Protein AF-A0A336M230-F1 (afdb_monomer_lite)

Radius of gyration: 35.59 Å; chains: 1; bounding box: 107×60×57 Å

Secondary structure (DSSP, 8-state):
-------------------S---HHHHTTT---S-TTTTTT--SGGGTTGGG-PPPPP---S----S-------S-HHHHHHHHHHHHHHHHHHHHHHHHHHHHHHHHHHHTT------

InterPro domains:
  IPR018276 DET1- and DDB1-associated protein 1 domain [PF10172] (26-88)
  IPR033575 DET1- and DDB1-associated protein 1-like [PTHR31879] (25-99)

Foldseek 3Di:
DDDDDPPPPPPCVVPPPDDDPDDPCNVPVDDDDPDPVPCPPDDCVVPPPVPPDDDDDDDDPDDDDDPDDDDDDPDDPVVVVVVVVVCVVCVVVVVVVVVVVVVVVVVVVVVVPPDDPDD

Structure (mmCIF, N/CA/C/O backbone):
data_AF-A0A336M230-F1
#
_entry.id   AF-A0A336M230-F1
#
loop_
_atom_site.group_PDB
_atom_site.id
_atom_site.type_symbol
_atom_site.label_atom_id
_atom_site.label_alt_id
_atom_site.label_comp_id
_atom_site.label_asym_id
_atom_site.label_entity_id
_atom_site.label_seq_id
_atom_site.pdbx_PDB_ins_code
_atom_site.Cartn_x
_atom_site.Cartn_y
_atom_site.Cartn_z
_atom_site.occupancy
_atom_site.B_iso_or_equiv
_atom_site.auth_seq_id
_atom_site.auth_comp_id
_atom_site.auth_asym_id
_atom_site.auth_atom_id
_atom_site.pdbx_PDB_model_num
ATOM 1 N N . MET A 1 1 ? -26.209 -1.532 2.971 1.00 37.41 1 MET A N 1
ATOM 2 C CA . MET A 1 1 ? -25.606 -1.557 1.626 1.00 37.41 1 MET A CA 1
ATOM 3 C C . MET A 1 1 ? -24.115 -1.735 1.852 1.00 37.41 1 MET A C 1
ATOM 5 O O . MET A 1 1 ? -23.431 -0.767 2.141 1.00 37.41 1 MET A O 1
ATOM 9 N N . SER A 1 2 ? -23.738 -2.957 2.236 1.00 34.12 2 SER A N 1
ATOM 10 C CA . SER A 1 2 ? -23.082 -3.922 1.328 1.00 34.12 2 SER A CA 1
ATOM 11 C C . SER A 1 2 ? -21.739 -3.341 0.899 1.00 34.12 2 SER A C 1
ATOM 13 O O . SER A 1 2 ? -21.693 -2.493 0.024 1.00 34.12 2 SER A O 1
ATOM 15 N N . SER A 1 3 ? -20.703 -3.464 1.727 1.00 44.28 3 SER A N 1
ATOM 16 C CA . SER A 1 3 ? -19.813 -4.631 1.796 1.00 44.28 3 SER A CA 1
ATOM 17 C C . SER A 1 3 ? -19.370 -5.095 0.415 1.00 44.28 3 SER A C 1
ATOM 19 O O . SER A 1 3 ? -20.074 -5.872 -0.204 1.00 44.28 3 SER A O 1
ATOM 21 N N . GLU A 1 4 ? -18.167 -4.718 0.009 1.00 41.47 4 GLU A N 1
ATOM 22 C CA . GLU A 1 4 ? -17.300 -5.668 -0.673 1.00 41.47 4 GLU A CA 1
ATOM 23 C C . GLU A 1 4 ? -15.864 -5.280 -0.337 1.00 41.47 4 GLU A C 1
ATOM 25 O O . GLU A 1 4 ? -15.331 -4.256 -0.752 1.00 41.47 4 GLU A O 1
ATOM 30 N N . ARG A 1 5 ? -15.299 -6.041 0.601 1.00 45.44 5 ARG A N 1
ATOM 31 C CA . ARG A 1 5 ? -13.862 -6.091 0.810 1.00 45.44 5 ARG A CA 1
ATOM 32 C C . ARG A 1 5 ? -13.380 -6.983 -0.315 1.00 45.44 5 ARG A C 1
ATOM 34 O O . ARG A 1 5 ? -13.664 -8.178 -0.254 1.00 45.44 5 ARG A O 1
ATOM 41 N N . ASP A 1 6 ? -12.709 -6.410 -1.306 1.00 40.94 6 ASP A N 1
ATOM 42 C CA . ASP A 1 6 ? -11.998 -7.184 -2.314 1.00 40.94 6 ASP A CA 1
ATOM 43 C C . ASP A 1 6 ? -10.890 -7.959 -1.610 1.00 40.94 6 ASP A C 1
ATOM 45 O O . ASP A 1 6 ? -9.772 -7.502 -1.362 1.00 40.94 6 ASP A O 1
ATOM 49 N N . LEU A 1 7 ? -11.285 -9.156 -1.195 1.00 43.72 7 LEU A N 1
ATOM 50 C CA . LEU A 1 7 ? -10.425 -10.250 -0.842 1.00 43.72 7 LEU A CA 1
ATOM 51 C C . LEU A 1 7 ? -9.658 -10.535 -2.130 1.00 43.72 7 LEU A C 1
ATOM 53 O O . LEU A 1 7 ? -10.174 -11.196 -3.030 1.00 43.72 7 LEU A O 1
ATOM 57 N N . VAL A 1 8 ? -8.449 -9.980 -2.252 1.00 40.75 8 VAL A N 1
ATOM 58 C CA . VAL A 1 8 ? -7.485 -10.455 -3.241 1.00 40.75 8 VAL A CA 1
ATOM 59 C C . VAL A 1 8 ? -7.279 -11.917 -2.891 1.00 40.75 8 VAL A C 1
ATOM 61 O O . VAL A 1 8 ? -6.543 -12.266 -1.968 1.00 40.75 8 VAL A O 1
ATOM 64 N N . SER A 1 9 ? -8.045 -12.760 -3.576 1.00 39.03 9 SER A N 1
ATOM 65 C CA . SER A 1 9 ? -7.909 -14.196 -3.572 1.00 39.03 9 SER A CA 1
ATOM 66 C C . SER A 1 9 ? -6.538 -14.456 -4.167 1.00 39.03 9 SER A C 1
ATOM 68 O O . SER A 1 9 ? -6.359 -14.576 -5.378 1.00 39.03 9 SER A O 1
ATOM 70 N N . VAL A 1 10 ? -5.530 -14.463 -3.298 1.00 44.81 10 VAL A N 1
ATOM 71 C CA . VAL A 1 10 ? -4.347 -15.277 -3.501 1.00 44.81 10 VAL A CA 1
ATOM 72 C C . VAL A 1 10 ? -4.893 -16.683 -3.661 1.00 44.81 10 VAL A C 1
ATOM 74 O O . VAL A 1 10 ? -5.134 -17.394 -2.687 1.00 44.81 10 VAL A O 1
ATOM 77 N N . ASN A 1 11 ? -5.162 -17.041 -4.916 1.00 42.53 11 ASN A N 1
ATOM 78 C CA . ASN A 1 11 ? -5.305 -18.409 -5.356 1.00 42.53 11 ASN A CA 1
ATOM 79 C C . ASN A 1 11 ? -3.954 -19.061 -5.073 1.00 42.53 11 ASN A C 1
ATOM 81 O O . ASN A 1 11 ? -3.100 -19.219 -5.943 1.00 42.53 11 ASN A O 1
ATOM 85 N N . LEU A 1 12 ? -3.764 -19.429 -3.811 1.00 43.81 12 LEU A N 1
ATOM 86 C CA . LEU A 1 12 ? -2.888 -20.498 -3.413 1.00 43.81 12 LEU A CA 1
ATOM 87 C C . LEU A 1 12 ? -3.577 -21.766 -3.910 1.00 43.81 12 LEU A C 1
ATOM 89 O O . LEU A 1 12 ? -4.120 -22.553 -3.136 1.00 43.81 12 LEU A O 1
ATOM 93 N N . HIS A 1 13 ? -3.595 -21.935 -5.234 1.00 46.91 13 HIS A N 1
ATOM 94 C CA . HIS A 1 13 ? -3.765 -23.246 -5.814 1.00 46.91 13 HIS A CA 1
ATOM 95 C C . HIS A 1 13 ? -2.490 -23.975 -5.412 1.00 46.91 13 HIS A C 1
ATOM 97 O O . HIS A 1 13 ? -1.446 -23.876 -6.050 1.00 46.91 13 HIS A O 1
ATOM 103 N N . CYS A 1 14 ? -2.558 -24.575 -4.229 1.00 42.72 14 CYS A N 1
ATOM 104 C CA . CYS A 1 14 ? -1.579 -25.501 -3.723 1.00 42.72 14 CYS A CA 1
ATOM 105 C C . CYS A 1 14 ? -1.440 -26.565 -4.812 1.00 42.72 14 CYS A C 1
ATOM 107 O O . CYS A 1 14 ? -2.356 -27.363 -5.020 1.00 42.72 14 CYS A O 1
ATOM 109 N N . ILE A 1 15 ? -0.345 -26.514 -5.572 1.00 55.38 15 ILE A N 1
ATOM 110 C CA . ILE A 1 15 ? 0.006 -27.534 -6.557 1.00 55.38 15 ILE A CA 1
ATOM 111 C C . ILE A 1 15 ? 0.461 -28.753 -5.753 1.00 55.38 15 ILE A C 1
ATOM 113 O O . ILE A 1 15 ? 1.64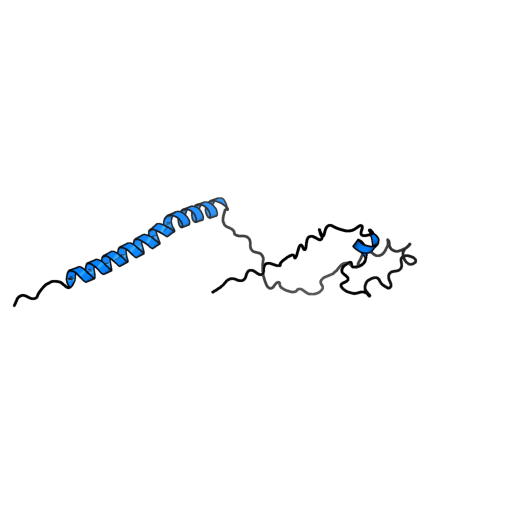2 -29.049 -5.632 1.00 55.38 15 ILE A O 1
ATOM 117 N N . CYS A 1 16 ? -0.498 -29.433 -5.140 1.00 48.56 16 CYS A N 1
ATOM 118 C CA . CYS A 1 16 ? -0.332 -30.755 -4.566 1.00 48.56 16 CYS A CA 1
ATOM 119 C C . CYS A 1 16 ? -1.346 -31.671 -5.249 1.00 48.56 16 CYS A C 1
ATOM 121 O O . CYS A 1 16 ? -2.251 -32.209 -4.617 1.00 48.56 16 CYS A O 1
ATOM 123 N N . VAL A 1 17 ? -1.201 -31.831 -6.568 1.00 56.91 17 VAL A N 1
ATOM 124 C CA . VAL A 1 17 ? -1.781 -32.976 -7.273 1.00 56.91 17 VAL A CA 1
ATOM 125 C C . VAL A 1 17 ? -0.762 -34.103 -7.167 1.00 56.91 17 VAL A C 1
ATOM 127 O O . VAL A 1 17 ? 0.281 -34.090 -7.817 1.00 56.91 17 VAL A O 1
ATOM 130 N N . ALA A 1 18 ? -1.038 -35.045 -6.271 1.00 60.94 18 ALA A N 1
ATOM 131 C CA . ALA A 1 18 ? -0.271 -36.271 -6.148 1.00 60.94 18 ALA A CA 1
ATOM 132 C C . ALA A 1 18 ? -0.591 -37.222 -7.322 1.00 60.94 18 ALA A C 1
ATOM 134 O O . ALA A 1 18 ? -1.765 -37.504 -7.565 1.00 60.94 18 ALA A O 1
ATOM 135 N N . SER A 1 19 ? 0.471 -37.766 -7.947 1.00 55.62 19 SER A N 1
ATOM 136 C CA . SER A 1 19 ? 0.538 -38.822 -8.994 1.00 55.62 19 SER A CA 1
ATOM 137 C C . SER A 1 19 ? 0.683 -38.320 -10.444 1.00 55.62 19 SER A C 1
ATOM 139 O O . SER A 1 19 ? 0.113 -37.278 -10.755 1.00 55.62 19 SER A O 1
ATOM 141 N N . PRO A 1 20 ? 1.349 -39.035 -11.387 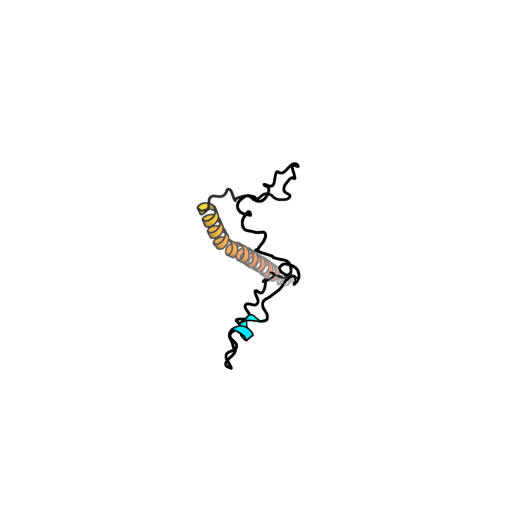1.00 61.25 20 PRO A N 1
ATOM 142 C CA . PRO A 1 20 ? 2.325 -40.135 -11.302 1.00 61.25 20 PRO A CA 1
ATOM 143 C C . PRO A 1 20 ? 3.768 -39.572 -11.346 1.00 61.25 20 PRO A C 1
ATOM 145 O O . PRO A 1 20 ? 3.951 -38.394 -11.078 1.00 61.25 20 PRO A O 1
ATOM 148 N N . LYS A 1 21 ? 4.810 -40.382 -11.610 1.00 67.44 21 LYS A N 1
ATOM 149 C CA . LYS A 1 21 ? 6.240 -39.979 -11.646 1.00 67.44 21 LYS A CA 1
ATOM 150 C C . LYS A 1 21 ? 6.515 -38.834 -12.648 1.00 67.44 21 LYS A C 1
ATOM 152 O O . LYS A 1 21 ? 7.024 -39.084 -13.737 1.00 67.44 21 LYS A O 1
ATOM 157 N N . MET A 1 22 ? 6.188 -37.594 -12.296 1.00 72.62 22 MET A N 1
ATOM 158 C CA . MET A 1 22 ? 6.515 -36.427 -13.108 1.00 72.62 22 MET A CA 1
ATOM 159 C C . MET A 1 22 ? 8.014 -36.181 -12.998 1.00 72.62 22 MET A C 1
ATOM 161 O O . MET A 1 22 ? 8.582 -36.184 -11.902 1.00 72.62 22 MET A O 1
ATOM 165 N N . SER A 1 23 ? 8.670 -35.995 -14.138 1.00 85.88 23 SER A N 1
ATOM 166 C CA . SER A 1 23 ? 10.062 -35.556 -14.119 1.00 85.88 23 SER A CA 1
ATOM 167 C C . SER A 1 23 ? 10.139 -34.135 -13.551 1.00 85.88 23 SER A C 1
ATOM 169 O O . SER A 1 23 ? 9.222 -33.333 -13.727 1.00 85.88 23 SER A O 1
ATOM 171 N N . ILE A 1 24 ? 11.254 -33.795 -12.900 1.00 86.81 24 ILE A N 1
ATOM 172 C CA . ILE A 1 24 ? 11.502 -32.426 -12.415 1.00 86.81 24 ILE A CA 1
ATOM 173 C C . ILE A 1 24 ? 11.361 -31.416 -13.567 1.00 86.81 24 ILE A C 1
ATOM 175 O O . ILE A 1 24 ? 10.820 -30.332 -13.382 1.00 86.81 24 ILE A O 1
ATOM 179 N N . THR A 1 25 ? 11.783 -31.789 -14.777 1.00 88.19 25 THR A N 1
ATOM 180 C CA . THR A 1 25 ? 11.640 -30.970 -15.987 1.00 88.19 25 THR A CA 1
ATOM 181 C C . THR A 1 25 ? 10.182 -30.689 -16.331 1.00 88.19 25 THR A C 1
ATOM 183 O O . THR A 1 25 ? 9.843 -29.563 -16.675 1.00 88.19 25 THR A O 1
ATOM 186 N N . GLU A 1 26 ? 9.310 -31.688 -16.215 1.00 88.44 26 GLU A N 1
ATOM 187 C CA . GLU A 1 26 ? 7.884 -31.527 -16.492 1.00 88.44 26 GLU A CA 1
ATOM 188 C C . GLU A 1 26 ? 7.188 -30.628 -15.469 1.00 88.44 26 GLU A C 1
ATOM 190 O O . GLU A 1 26 ? 6.309 -29.850 -15.829 1.00 88.44 26 GLU A O 1
ATOM 195 N N . PHE A 1 27 ? 7.628 -30.684 -14.216 1.00 89.94 27 PHE A N 1
ATOM 196 C CA . PHE A 1 27 ? 7.156 -29.786 -13.170 1.00 89.94 27 PHE A CA 1
ATOM 197 C C . PHE A 1 27 ? 7.589 -28.324 -13.401 1.00 89.94 27 PHE A C 1
ATOM 199 O O . PHE A 1 27 ? 6.867 -27.400 -13.038 1.00 89.94 27 PHE A O 1
ATOM 206 N N . LEU A 1 28 ? 8.748 -28.100 -14.031 1.00 90.75 28 LEU A N 1
ATOM 207 C CA . LEU A 1 28 ? 9.339 -26.770 -14.241 1.00 90.75 28 LEU A CA 1
ATOM 208 C C . LEU A 1 28 ? 9.096 -26.175 -15.642 1.00 90.75 28 LEU A C 1
ATOM 210 O O . LEU A 1 28 ? 9.666 -25.133 -15.960 1.00 90.75 28 LEU A O 1
ATOM 214 N N . LYS A 1 29 ? 8.299 -26.812 -16.507 1.00 86.62 29 LYS A N 1
ATOM 215 C CA . LYS A 1 29 ? 8.168 -26.385 -17.914 1.00 86.62 29 LYS A CA 1
ATOM 216 C C . LYS A 1 29 ? 7.294 -25.138 -18.120 1.00 86.62 29 LYS A C 1
ATOM 218 O O . LYS A 1 29 ? 7.559 -24.369 -19.036 1.00 86.62 29 LYS A O 1
ATOM 223 N N . ASP A 1 30 ? 6.316 -24.905 -17.244 1.00 87.31 30 ASP A N 1
ATOM 224 C CA . ASP A 1 30 ? 5.278 -23.875 -17.420 1.00 87.31 30 ASP A CA 1
ATOM 225 C C . ASP A 1 30 ? 5.320 -22.802 -16.315 1.00 87.31 30 ASP A C 1
ATOM 227 O O . ASP A 1 30 ? 4.317 -22.499 -15.664 1.00 87.31 30 ASP A O 1
ATOM 231 N N . LEU A 1 31 ? 6.497 -22.215 -16.065 1.00 90.69 31 LEU A N 1
ATOM 232 C CA . LEU A 1 31 ? 6.603 -21.091 -15.130 1.00 90.69 31 LEU A CA 1
ATOM 233 C C . LEU A 1 31 ? 5.919 -19.828 -15.698 1.00 90.69 31 LEU A C 1
ATOM 235 O O . LEU A 1 31 ? 6.003 -19.568 -16.902 1.00 90.69 31 LEU A O 1
ATOM 239 N N . PRO A 1 32 ? 5.293 -18.989 -14.847 1.00 94.56 32 PRO A N 1
ATOM 240 C CA . PRO A 1 32 ? 4.667 -17.750 -15.292 1.00 94.56 32 PRO A CA 1
ATOM 241 C C . PRO A 1 32 ? 5.641 -16.828 -16.032 1.00 94.56 32 PRO A C 1
ATOM 243 O O . PRO A 1 32 ? 6.724 -16.511 -15.538 1.00 94.56 32 PRO A O 1
ATOM 246 N N . SER A 1 33 ? 5.211 -16.333 -17.191 1.00 92.06 33 SER A N 1
ATOM 247 C CA . SER A 1 33 ? 5.941 -15.343 -17.980 1.00 92.06 33 SER A CA 1
ATOM 248 C C . SER A 1 33 ? 5.024 -14.174 -18.313 1.00 92.06 33 SER A C 1
ATOM 250 O O . SER A 1 33 ? 4.086 -14.313 -19.092 1.00 92.06 33 SER A O 1
ATOM 252 N N . TYR A 1 34 ? 5.296 -13.007 -17.720 1.00 93.69 34 TYR A N 1
ATOM 253 C CA . TYR A 1 34 ? 4.563 -11.775 -18.037 1.00 93.69 34 TYR A CA 1
ATOM 254 C C . TYR A 1 34 ? 4.833 -11.303 -19.473 1.00 93.69 34 TYR A C 1
ATOM 256 O O . TYR A 1 34 ? 3.952 -10.745 -20.119 1.00 93.69 34 TYR A O 1
ATOM 264 N N . ASN A 1 35 ? 6.057 -11.506 -19.970 1.00 93.50 35 ASN A N 1
ATOM 265 C CA . ASN A 1 35 ? 6.457 -11.161 -21.330 1.00 93.50 35 ASN A CA 1
ATOM 266 C C . ASN A 1 35 ? 7.652 -12.027 -21.754 1.00 93.50 35 ASN A C 1
ATOM 268 O O . ASN A 1 35 ? 8.736 -11.928 -21.174 1.00 93.50 35 ASN A O 1
ATOM 272 N N . SER A 1 36 ? 7.469 -12.833 -22.804 1.00 90.75 36 SER A N 1
ATOM 273 C CA . SER A 1 36 ? 8.491 -13.752 -23.325 1.00 90.75 36 SER A CA 1
ATOM 274 C C . SER A 1 36 ? 9.751 -13.049 -23.837 1.00 90.75 36 SER A C 1
ATOM 276 O O . SER A 1 36 ? 10.818 -13.659 -23.890 1.00 90.75 36 SER A O 1
ATOM 278 N N . ARG A 1 37 ? 9.668 -11.756 -24.174 1.00 94.12 37 ARG A N 1
ATOM 279 C CA . ARG A 1 37 ? 10.812 -10.981 -24.672 1.00 94.12 37 ARG A CA 1
ATOM 280 C C . ARG A 1 37 ? 11.775 -10.531 -23.572 1.00 94.12 37 ARG A C 1
ATOM 282 O O . ARG A 1 37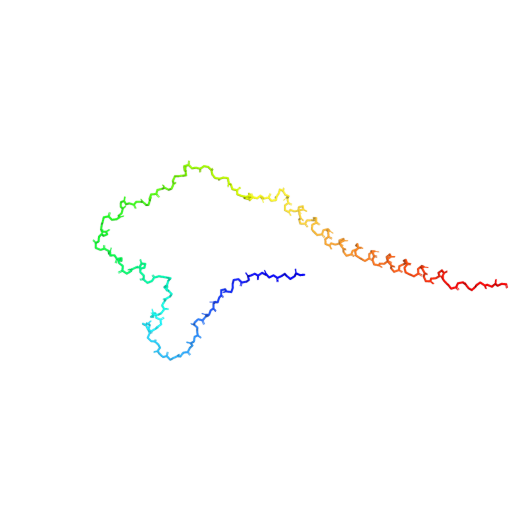 ? 12.943 -10.326 -23.891 1.00 94.12 37 ARG A O 1
ATOM 289 N N . ASN A 1 38 ? 11.334 -10.423 -22.310 1.00 91.69 38 ASN A N 1
ATOM 290 C CA . ASN A 1 38 ? 12.093 -9.800 -21.208 1.00 91.69 38 ASN A CA 1
ATOM 291 C C . ASN A 1 38 ? 13.521 -10.348 -21.029 1.00 91.69 38 ASN A C 1
ATOM 293 O O . ASN A 1 38 ? 14.428 -9.581 -20.725 1.00 91.69 38 ASN A O 1
ATOM 297 N N . PHE A 1 39 ? 13.723 -11.652 -21.242 1.00 90.31 39 PHE A N 1
ATOM 298 C CA . PHE A 1 39 ? 15.026 -12.314 -21.073 1.00 90.31 39 PHE A CA 1
ATOM 299 C C . PHE A 1 39 ? 15.567 -12.957 -22.357 1.00 90.31 39 PHE A C 1
ATOM 301 O O . PHE A 1 39 ? 16.660 -13.509 -22.349 1.00 90.31 39 PHE A O 1
ATOM 308 N N . SER A 1 40 ? 14.839 -12.856 -23.473 1.00 91.44 40 SER A N 1
ATOM 309 C CA . SER A 1 40 ? 15.198 -13.510 -24.744 1.00 91.44 40 SER A CA 1
ATOM 310 C C . SER A 1 40 ? 16.525 -13.034 -25.356 1.00 91.44 40 SER A C 1
ATOM 312 O O . SER A 1 40 ? 17.144 -13.772 -26.115 1.00 91.44 40 SER A O 1
ATOM 314 N N . LEU A 1 41 ? 16.967 -11.816 -25.020 1.00 88.69 41 LEU A N 1
ATOM 315 C CA . LEU A 1 41 ? 18.190 -11.185 -25.539 1.00 88.69 41 LEU A CA 1
ATOM 316 C C . LEU A 1 41 ? 19.277 -10.994 -24.468 1.00 88.69 41 LEU A C 1
ATOM 318 O O . LEU A 1 41 ? 20.288 -10.340 -24.725 1.00 88.69 41 LEU A O 1
ATOM 322 N N . TYR A 1 42 ? 19.068 -11.503 -23.251 1.00 84.88 42 TYR A N 1
ATOM 323 C CA . TYR A 1 42 ? 20.028 -11.334 -22.162 1.00 84.88 42 TYR A CA 1
ATOM 324 C C . TYR A 1 42 ? 21.313 -12.132 -22.447 1.00 84.88 42 TYR A C 1
ATOM 326 O O . TYR A 1 42 ? 21.254 -13.330 -22.712 1.00 84.88 42 TYR A O 1
ATOM 334 N N . ASN A 1 43 ? 22.474 -11.470 -22.392 1.00 81.12 43 ASN A N 1
ATOM 335 C CA . ASN A 1 43 ? 23.783 -12.063 -22.678 1.00 81.12 43 ASN A CA 1
ATOM 336 C C . ASN A 1 43 ? 24.800 -11.660 -21.595 1.00 81.12 43 ASN A C 1
ATOM 338 O O . ASN A 1 43 ? 24.954 -10.477 -21.293 1.00 81.12 43 ASN A O 1
ATOM 342 N N . THR A 1 44 ? 25.495 -12.645 -21.024 1.00 71.94 44 THR A N 1
ATOM 343 C CA . THR A 1 44 ? 26.506 -12.476 -19.968 1.00 71.94 44 THR A CA 1
ATOM 344 C C . THR A 1 44 ? 27.924 -12.205 -20.486 1.00 71.94 44 THR A C 1
ATOM 346 O O . THR A 1 44 ? 28.759 -11.726 -19.720 1.00 71.94 44 THR A O 1
ATOM 349 N N . GLU A 1 45 ? 28.211 -12.458 -21.768 1.00 67.38 45 GLU A N 1
ATOM 350 C CA . GLU A 1 45 ? 29.533 -12.282 -22.403 1.00 67.38 45 GLU A CA 1
ATOM 351 C C . GLU A 1 45 ? 29.973 -10.804 -22.421 1.00 67.38 45 GLU A C 1
ATOM 353 O O . GLU A 1 45 ? 31.146 -10.473 -22.274 1.00 67.38 45 GLU A O 1
ATOM 358 N N . SER A 1 46 ? 29.017 -9.875 -22.497 1.00 60.06 46 SER A N 1
ATOM 359 C CA . SER A 1 46 ? 29.267 -8.428 -22.414 1.00 60.06 46 SER A CA 1
ATOM 360 C C . SER A 1 46 ? 29.534 -7.930 -20.977 1.00 60.06 46 SER A C 1
ATOM 362 O O . SER A 1 46 ? 29.702 -6.729 -20.749 1.00 60.06 46 SER A O 1
ATOM 364 N N . GLY A 1 47 ? 29.574 -8.843 -19.995 1.00 59.00 47 GLY A N 1
ATOM 365 C CA . GLY A 1 47 ? 29.339 -8.567 -18.578 1.00 59.00 47 GLY A CA 1
ATOM 366 C C . GLY A 1 47 ? 30.554 -8.448 -17.650 1.00 59.00 47 GLY A C 1
ATOM 367 O O . GLY A 1 47 ? 30.393 -7.946 -16.537 1.00 59.00 47 GLY A O 1
ATOM 368 N N . ILE A 1 48 ? 31.773 -8.831 -18.053 1.00 54.59 48 ILE A N 1
ATOM 369 C CA . ILE A 1 48 ? 32.939 -8.873 -17.129 1.00 54.59 48 ILE A CA 1
ATOM 370 C C . ILE A 1 48 ? 33.380 -7.463 -16.650 1.00 54.59 48 ILE A C 1
ATOM 372 O O . ILE A 1 48 ? 34.126 -7.322 -15.685 1.00 54.59 48 ILE A O 1
ATOM 376 N N . ARG A 1 49 ? 32.850 -6.378 -17.240 1.00 54.94 49 ARG A N 1
ATOM 377 C CA . ARG A 1 49 ? 33.098 -4.977 -16.823 1.00 54.94 49 ARG A CA 1
ATOM 378 C C . ARG A 1 49 ? 31.885 -4.276 -16.184 1.00 54.94 49 ARG A C 1
ATOM 380 O O . ARG A 1 49 ? 31.853 -3.048 -16.102 1.00 54.94 49 ARG A O 1
ATOM 387 N N . THR A 1 50 ? 30.872 -5.019 -15.742 1.00 56.62 50 THR A N 1
ATOM 388 C CA . THR A 1 50 ? 29.594 -4.440 -15.269 1.00 56.62 50 THR A CA 1
ATOM 389 C C . THR A 1 50 ? 29.578 -3.989 -13.805 1.00 56.62 50 THR A C 1
ATOM 391 O O . THR A 1 50 ? 28.621 -3.340 -13.393 1.00 56.62 50 THR A O 1
ATOM 394 N N . SER A 1 51 ? 30.653 -4.195 -13.030 1.00 54.75 51 SER A N 1
ATOM 395 C CA . SER A 1 51 ? 30.749 -3.699 -11.641 1.00 54.75 51 SER A CA 1
ATOM 396 C C . SER A 1 51 ? 30.790 -2.165 -11.506 1.00 54.75 51 SER A C 1
ATOM 398 O O . SER A 1 51 ? 30.754 -1.643 -10.394 1.00 54.75 51 SER A O 1
ATOM 400 N N . SER A 1 52 ? 30.869 -1.422 -12.615 1.00 57.00 52 SER A N 1
ATOM 401 C CA . SER A 1 52 ? 31.163 0.018 -12.610 1.00 57.00 52 SER A CA 1
ATOM 402 C C . SER A 1 52 ? 29.969 0.946 -12.839 1.00 57.00 52 SER A C 1
ATOM 404 O O . SER A 1 52 ? 30.113 2.154 -12.671 1.00 57.00 52 SER A O 1
ATOM 406 N N . LYS A 1 53 ? 28.779 0.442 -13.183 1.00 65.31 53 LYS A N 1
ATOM 407 C CA . LYS A 1 53 ? 27.614 1.311 -13.416 1.00 65.31 53 LYS A CA 1
ATOM 408 C C . LYS A 1 53 ? 26.569 1.087 -12.341 1.00 65.31 53 LYS A C 1
ATOM 410 O O . LYS A 1 53 ? 25.589 0.377 -12.544 1.00 65.31 53 LYS A O 1
ATOM 415 N N . ARG A 1 54 ? 26.787 1.717 -11.183 1.00 76.75 54 ARG A N 1
ATOM 416 C CA . ARG A 1 54 ? 25.694 1.966 -10.237 1.00 76.75 54 ARG A CA 1
ATOM 417 C C . ARG A 1 54 ? 24.529 2.582 -11.030 1.00 76.75 54 ARG A C 1
ATOM 419 O O . ARG A 1 54 ? 24.797 3.481 -11.833 1.00 76.75 54 ARG A O 1
ATOM 426 N N . PRO A 1 55 ? 23.283 2.100 -10.864 1.00 83.06 55 PRO A N 1
ATOM 427 C CA . PRO A 1 55 ? 22.128 2.751 -11.463 1.00 83.06 55 PRO A CA 1
ATOM 428 C C . PRO A 1 55 ? 22.160 4.249 -11.170 1.00 83.06 55 PRO A C 1
ATOM 430 O O . PRO A 1 55 ? 22.582 4.662 -10.087 1.00 83.06 55 PRO A O 1
ATOM 433 N N . SER A 1 56 ? 21.745 5.051 -12.150 1.00 86.75 56 SER A N 1
ATOM 434 C CA . SER A 1 56 ? 21.647 6.495 -11.961 1.00 86.75 56 SER A CA 1
ATOM 435 C C . SER A 1 56 ? 20.769 6.798 -10.749 1.00 86.75 56 SER A C 1
ATOM 437 O O . SER A 1 56 ? 19.715 6.184 -10.570 1.00 86.75 56 SER A O 1
ATOM 439 N N . VA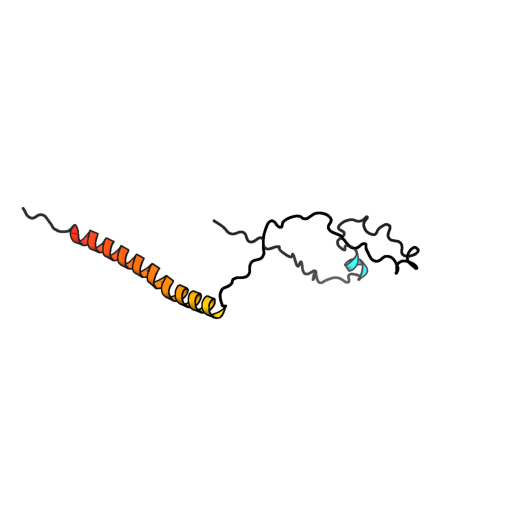L A 1 57 ? 21.201 7.746 -9.923 1.00 92.00 57 VAL A N 1
ATOM 440 C CA . VAL A 1 57 ? 20.413 8.213 -8.783 1.00 92.00 57 VAL A CA 1
ATOM 441 C C . VAL A 1 57 ? 19.314 9.134 -9.308 1.00 92.00 57 VAL A C 1
ATOM 443 O O . VAL A 1 57 ? 19.584 10.036 -10.100 1.00 92.00 57 VAL A O 1
ATOM 446 N N . TYR A 1 58 ? 18.071 8.907 -8.883 1.00 93.81 58 TYR A N 1
ATOM 447 C CA . TYR A 1 58 ? 16.968 9.815 -9.188 1.00 93.81 58 TYR A CA 1
ATOM 448 C C . TYR A 1 58 ? 17.155 11.139 -8.436 1.00 93.81 58 TYR A C 1
ATOM 450 O O . TYR A 1 58 ? 17.295 11.145 -7.213 1.00 93.81 58 TYR A O 1
ATOM 458 N N . ILE A 1 59 ? 17.140 12.253 -9.170 1.00 92.88 59 ILE A N 1
ATOM 459 C CA . ILE A 1 59 ? 17.165 13.613 -8.623 1.00 92.88 59 ILE A CA 1
ATOM 460 C C . ILE A 1 59 ? 15.833 14.264 -8.994 1.00 92.88 59 ILE A C 1
ATOM 462 O O . ILE A 1 59 ? 15.559 14.468 -10.175 1.00 92.88 59 ILE A O 1
ATOM 466 N N . SER A 1 60 ? 15.004 14.579 -7.996 1.00 92.12 60 SER A N 1
ATOM 467 C CA . SER A 1 60 ? 13.739 15.281 -8.235 1.00 92.12 60 SER A CA 1
ATOM 468 C C . SER A 1 60 ? 14.019 16.735 -8.609 1.00 92.12 60 SER A C 1
ATOM 470 O O . SER A 1 60 ? 14.642 17.457 -7.833 1.00 92.12 60 SER A O 1
ATOM 472 N N . THR A 1 61 ? 13.576 17.168 -9.788 1.00 95.06 61 THR A N 1
ATOM 473 C CA . THR A 1 61 ? 13.743 18.551 -10.277 1.00 95.06 61 THR A CA 1
ATOM 474 C C . THR A 1 61 ? 12.500 19.413 -10.078 1.00 95.06 61 THR A C 1
ATOM 476 O O . THR A 1 61 ? 12.569 20.633 -10.200 1.00 95.06 61 THR A O 1
ATOM 479 N N . THR A 1 62 ? 11.367 18.786 -9.766 1.00 94.00 62 THR A N 1
ATOM 480 C CA . THR A 1 62 ? 10.074 19.438 -9.554 1.00 94.00 62 THR A CA 1
ATOM 481 C C . THR A 1 62 ? 9.536 19.096 -8.175 1.00 94.00 62 THR A C 1
ATOM 483 O O . THR A 1 62 ? 9.651 17.951 -7.731 1.00 94.00 62 THR A O 1
ATOM 486 N N . ASP A 1 63 ? 8.919 20.080 -7.528 1.00 90.06 63 ASP A N 1
ATOM 487 C CA . ASP A 1 63 ? 8.186 19.884 -6.281 1.00 90.06 63 ASP A CA 1
ATOM 488 C C . ASP A 1 63 ? 6.726 19.553 -6.616 1.00 90.06 63 ASP A C 1
ATOM 490 O O . ASP A 1 63 ? 6.016 20.365 -7.214 1.00 90.06 63 ASP A O 1
ATOM 494 N N . ILE A 1 64 ? 6.312 18.320 -6.320 1.00 92.94 64 ILE A N 1
ATOM 495 C CA . ILE A 1 64 ? 4.953 17.828 -6.565 1.00 92.94 64 ILE A CA 1
ATOM 496 C C . ILE A 1 64 ? 4.306 17.620 -5.192 1.00 92.94 64 ILE A C 1
ATOM 498 O O . ILE A 1 64 ? 4.791 16.778 -4.428 1.00 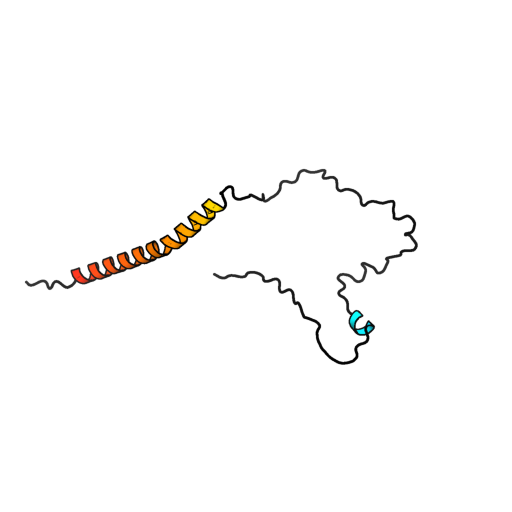92.94 64 ILE A O 1
ATOM 502 N N . PRO A 1 65 ? 3.226 18.352 -4.857 1.00 93.25 65 PRO A N 1
ATOM 503 C CA . PRO A 1 65 ? 2.572 18.198 -3.566 1.00 93.25 65 PRO A CA 1
ATOM 504 C C . PRO A 1 65 ? 1.897 16.824 -3.459 1.00 93.25 65 PRO A C 1
ATOM 506 O O . PRO A 1 65 ? 1.373 16.296 -4.436 1.00 93.25 65 PRO A O 1
ATOM 509 N N . SER A 1 66 ? 1.891 16.250 -2.254 1.00 92.31 66 SER A N 1
ATOM 510 C CA . SER A 1 66 ? 1.166 15.004 -1.981 1.00 92.31 66 SER A CA 1
ATOM 511 C C . SER A 1 66 ? -0.332 15.271 -1.841 1.00 92.31 66 SER A C 1
ATOM 513 O O . SER A 1 66 ? -0.727 16.157 -1.083 1.00 92.31 66 SER A O 1
ATOM 515 N N . ASP A 1 67 ? -1.165 14.452 -2.485 1.00 94.94 67 ASP A N 1
ATOM 516 C CA . ASP A 1 67 ? -2.629 14.542 -2.379 1.00 94.94 67 ASP A CA 1
ATOM 517 C C . ASP A 1 67 ? -3.144 14.241 -0.963 1.00 94.94 67 ASP A C 1
ATOM 519 O O . ASP A 1 67 ? -4.182 14.747 -0.536 1.00 94.94 67 ASP A O 1
ATOM 523 N N . GLN A 1 68 ? -2.436 13.383 -0.223 1.00 96.00 68 GLN A N 1
ATOM 524 C CA . GLN A 1 68 ? -2.819 12.956 1.123 1.00 96.00 68 GLN A CA 1
ATOM 525 C C . GLN A 1 68 ? -1.617 12.960 2.066 1.00 96.00 68 GLN A C 1
ATOM 527 O O . GLN A 1 68 ? -0.470 12.778 1.654 1.00 96.00 68 GLN A O 1
ATOM 532 N N . ILE A 1 69 ? -1.890 13.152 3.357 1.00 94.62 69 ILE A N 1
ATOM 533 C CA . ILE A 1 69 ? -0.876 13.198 4.411 1.00 94.62 69 ILE A CA 1
ATOM 534 C C . ILE A 1 69 ? -1.183 12.104 5.428 1.00 94.62 69 ILE A C 1
ATOM 536 O O . ILE A 1 69 ? -2.311 11.979 5.908 1.00 94.62 69 ILE A O 1
ATOM 540 N N . ILE A 1 70 ? -0.165 11.322 5.786 1.00 95.19 70 ILE A N 1
ATOM 541 C CA . ILE A 1 70 ? -0.271 10.318 6.844 1.00 95.19 70 ILE A CA 1
ATOM 542 C C . ILE A 1 70 ? -0.243 11.045 8.190 1.00 95.19 70 ILE A C 1
ATOM 544 O O . ILE A 1 70 ? 0.771 11.629 8.571 1.00 95.19 70 ILE A O 1
ATOM 548 N N . VAL A 1 71 ? -1.360 11.002 8.918 1.00 96.12 71 VAL A N 1
ATOM 549 C CA . VAL A 1 71 ? -1.496 11.627 10.240 1.00 96.12 71 VAL A CA 1
ATOM 550 C C . VAL A 1 71 ? -1.617 10.550 11.310 1.00 96.12 71 VAL A C 1
ATOM 552 O O . VAL A 1 71 ? -2.453 9.653 11.219 1.00 96.12 71 VAL A O 1
ATOM 555 N N . THR A 1 72 ? -0.802 10.656 12.356 1.00 95.62 72 THR A N 1
ATOM 556 C CA . THR A 1 72 ? -0.916 9.805 13.542 1.00 95.62 72 THR A CA 1
ATOM 557 C C . THR A 1 72 ? -1.934 10.380 14.525 1.00 95.62 72 THR A C 1
ATOM 559 O O . THR A 1 72 ? -2.039 11.593 14.730 1.00 95.62 72 THR A O 1
ATOM 562 N N . GLU A 1 73 ? -2.713 9.504 15.160 1.00 93.88 73 GLU A N 1
ATOM 563 C CA . GLU A 1 73 ? -3.639 9.929 16.208 1.00 93.88 73 GLU A CA 1
ATOM 564 C C . GLU A 1 73 ? -2.864 10.486 17.409 1.00 93.88 73 GLU A C 1
ATOM 566 O O . GLU A 1 73 ? -2.080 9.784 18.041 1.00 93.88 73 GLU A O 1
ATOM 571 N N . LYS A 1 74 ? -3.145 11.739 17.785 1.00 94.88 74 LYS A N 1
ATOM 572 C CA . LYS A 1 74 ? -2.499 12.410 18.931 1.00 94.88 74 LYS A CA 1
ATOM 573 C C . LYS A 1 74 ? -2.932 11.865 20.298 1.00 94.88 74 LYS A C 1
ATOM 575 O O . LYS A 1 74 ? -2.395 12.273 21.325 1.00 94.88 74 LYS A O 1
ATOM 580 N N . LYS A 1 75 ? -3.961 11.014 20.346 1.00 92.44 75 LYS A N 1
ATOM 581 C CA . LYS A 1 75 ? -4.549 10.546 21.606 1.00 92.44 75 LYS A CA 1
ATOM 582 C C . LYS A 1 75 ? -3.645 9.509 22.264 1.00 92.44 75 LYS A C 1
ATOM 584 O O . LYS A 1 75 ? -3.191 8.568 21.623 1.00 92.44 75 LYS A O 1
ATOM 589 N N . ASN A 1 76 ? -3.462 9.641 23.576 1.00 95.62 76 ASN A N 1
ATOM 590 C CA . ASN A 1 76 ? -2.787 8.625 24.372 1.00 95.62 76 ASN A CA 1
ATOM 591 C C . ASN A 1 76 ? -3.538 7.283 24.272 1.00 95.62 76 ASN A C 1
ATOM 593 O O . ASN A 1 76 ? -4.765 7.231 24.412 1.00 95.62 76 ASN A O 1
ATOM 597 N N . ILE A 1 77 ? -2.796 6.198 24.045 1.00 96.50 77 ILE A N 1
ATOM 598 C CA . ILE A 1 77 ? -3.366 4.869 23.797 1.00 96.50 77 ILE A CA 1
ATOM 599 C C . ILE A 1 77 ? -4.207 4.348 24.970 1.00 96.50 77 ILE A C 1
ATOM 601 O O . ILE A 1 77 ? -5.238 3.715 24.737 1.00 96.50 77 ILE A O 1
ATOM 605 N N . LEU A 1 78 ? -3.824 4.666 26.213 1.00 97.00 78 LEU A N 1
ATOM 606 C CA . LEU A 1 78 ? -4.558 4.257 27.408 1.00 97.00 78 LEU A CA 1
ATOM 607 C C . LEU A 1 78 ? -5.897 4.990 27.488 1.00 97.00 78 LEU A C 1
ATOM 609 O O . LEU A 1 78 ? -6.935 4.359 27.670 1.00 97.00 78 LEU A O 1
ATOM 613 N N . LEU A 1 79 ? -5.895 6.309 27.283 1.00 95.94 79 LEU A N 1
ATOM 614 C CA . LEU A 1 79 ? -7.123 7.107 27.301 1.00 95.94 79 LEU A CA 1
ATOM 615 C C . LEU A 1 79 ? -8.088 6.675 26.194 1.00 95.94 79 LEU A C 1
ATOM 617 O O . LEU A 1 79 ? -9.279 6.505 26.451 1.00 95.94 79 LEU A O 1
ATOM 621 N N . ARG A 1 80 ? -7.582 6.424 24.979 1.00 95.44 80 ARG A N 1
ATOM 622 C CA . ARG A 1 80 ? -8.392 5.896 23.869 1.00 95.44 80 ARG A CA 1
ATOM 623 C C . ARG A 1 80 ? -9.071 4.579 24.250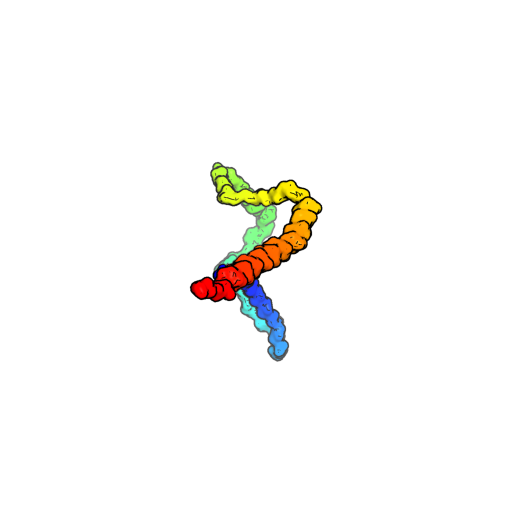 1.00 95.44 80 ARG A C 1
ATOM 625 O O . ARG A 1 80 ? -10.261 4.411 23.984 1.00 95.44 80 ARG A O 1
ATOM 632 N N . TYR A 1 81 ? -8.334 3.680 24.901 1.00 96.25 81 TYR A N 1
ATOM 633 C CA . TYR A 1 81 ? -8.866 2.404 25.369 1.00 96.25 81 TYR A CA 1
ATOM 634 C C . TYR A 1 81 ? -9.945 2.583 26.445 1.00 96.25 81 TYR A C 1
ATOM 636 O O . TYR A 1 81 ? -11.029 2.012 26.324 1.00 96.25 81 TYR A O 1
ATOM 644 N N . LEU A 1 82 ? -9.685 3.402 27.468 1.00 95.94 82 LEU A N 1
ATOM 645 C CA . LEU A 1 82 ? -10.639 3.647 28.553 1.00 95.94 82 LEU A CA 1
ATOM 646 C C . LEU A 1 82 ? -11.942 4.270 28.038 1.00 95.94 82 LEU A C 1
ATOM 648 O O . LEU A 1 82 ? -13.019 3.789 28.393 1.00 95.94 82 LEU A O 1
ATOM 652 N N . HIS A 1 83 ? -11.857 5.267 27.151 1.00 93.38 83 HIS A N 1
ATOM 653 C CA . HIS A 1 83 ? -13.032 5.856 26.503 1.00 93.38 83 HIS A CA 1
ATOM 654 C C . HIS A 1 83 ? -13.819 4.817 25.701 1.00 93.38 83 HIS A C 1
ATOM 656 O O . HIS A 1 83 ? -15.025 4.694 25.888 1.00 93.38 83 HIS A O 1
ATOM 662 N N . GLN A 1 84 ? -13.149 3.995 24.887 1.00 93.38 84 GLN A N 1
ATOM 663 C CA . GLN A 1 84 ? -13.822 2.916 24.158 1.00 93.38 84 GLN A CA 1
ATOM 664 C C . GLN A 1 84 ? -14.527 1.922 25.087 1.00 93.38 84 GLN A C 1
ATOM 666 O O . GLN A 1 84 ? -15.638 1.487 24.785 1.00 93.38 84 GLN A O 1
ATOM 671 N N . GLN A 1 85 ? -13.893 1.533 26.196 1.00 93.69 85 GLN A N 1
ATOM 672 C CA . GLN A 1 85 ? -14.499 0.625 27.172 1.00 93.69 85 GLN A CA 1
ATOM 673 C C . GLN A 1 85 ? -15.718 1.260 27.844 1.00 93.69 85 GLN A C 1
ATOM 675 O O . GLN A 1 85 ? -16.740 0.597 28.025 1.00 93.69 85 GLN A O 1
ATOM 680 N N . TRP A 1 86 ? -15.630 2.546 28.181 1.00 89.81 86 TRP A N 1
ATOM 681 C CA . TRP A 1 86 ? -16.739 3.300 28.749 1.00 89.81 86 TRP A CA 1
ATOM 682 C C . TRP A 1 86 ? -17.913 3.418 27.771 1.00 89.81 86 TRP A C 1
ATOM 684 O O . TRP A 1 86 ? -19.045 3.085 28.130 1.00 89.81 86 TRP A O 1
ATOM 694 N N . ASP A 1 87 ? -17.656 3.820 26.528 1.00 87.19 87 ASP A N 1
ATOM 695 C CA . ASP A 1 87 ? -18.692 4.004 25.510 1.00 87.19 87 ASP A CA 1
ATOM 696 C C . ASP A 1 87 ? -19.397 2.684 25.194 1.00 87.19 87 ASP A C 1
ATOM 698 O O . ASP A 1 87 ? -20.627 2.632 25.157 1.00 87.19 87 ASP A O 1
ATOM 702 N N . LYS A 1 88 ? -18.644 1.582 25.076 1.00 87.00 88 LYS A N 1
ATOM 703 C CA . LYS A 1 88 ? -19.206 0.234 24.891 1.00 87.00 88 LYS A CA 1
ATOM 704 C C . LYS A 1 88 ? -20.138 -0.181 26.032 1.00 87.00 88 LYS A C 1
ATOM 706 O O . LYS A 1 88 ? -21.162 -0.804 25.768 1.00 87.00 88 LYS A O 1
ATOM 711 N N . LYS A 1 89 ? -19.820 0.171 27.283 1.00 83.75 89 LYS A N 1
ATOM 712 C CA . LYS A 1 89 ? -20.647 -0.152 28.463 1.00 83.75 89 LYS A CA 1
ATOM 713 C C . LYS A 1 89 ? -21.894 0.727 28.591 1.00 83.75 89 LYS A C 1
ATOM 715 O O . LYS A 1 89 ? -22.877 0.301 29.196 1.00 83.75 89 LYS A O 1
ATOM 720 N N . ASN A 1 90 ? -21.877 1.935 28.031 1.00 74.69 90 ASN A N 1
ATOM 721 C CA . ASN A 1 90 ? -22.975 2.899 28.153 1.00 74.69 90 ASN A CA 1
ATOM 722 C C . ASN A 1 90 ? -23.874 2.987 26.903 1.00 74.69 90 ASN A C 1
ATOM 724 O O . ASN A 1 90 ? -25.014 3.443 27.001 1.00 74.69 90 ASN A O 1
ATOM 728 N N . LEU A 1 91 ? -23.432 2.474 25.751 1.00 65.12 91 LEU A N 1
ATOM 729 C CA . LEU A 1 91 ? -24.258 2.321 24.546 1.00 65.12 91 LEU A CA 1
ATOM 730 C C . LEU A 1 91 ? -25.533 1.467 24.736 1.00 65.12 91 LEU A C 1
ATOM 732 O O . LEU A 1 91 ? -26.589 1.895 24.257 1.00 65.12 91 LEU A O 1
ATOM 736 N N . PRO A 1 92 ? -25.494 0.303 25.426 1.00 61.00 92 PRO A N 1
ATOM 737 C CA . PRO A 1 92 ? -26.687 -0.516 25.629 1.00 61.00 92 PRO A CA 1
ATOM 738 C C . PRO A 1 92 ? -27.735 0.220 26.465 1.00 61.00 92 PRO A C 1
ATOM 740 O O . PRO A 1 92 ? -28.913 0.213 26.118 1.00 61.00 92 PRO A O 1
ATOM 743 N N . LYS A 1 93 ? -27.299 0.963 27.492 1.00 58.19 93 LYS A N 1
ATOM 744 C CA . LYS A 1 93 ? -28.192 1.739 28.366 1.00 58.19 93 LYS A CA 1
ATOM 745 C C . LYS A 1 93 ? -28.957 2.812 27.600 1.00 58.19 93 LYS A C 1
ATOM 747 O O . LYS A 1 93 ? -30.129 3.037 27.873 1.00 58.19 93 LYS A O 1
ATOM 752 N N . LYS A 1 94 ? -28.332 3.445 26.601 1.00 58.28 94 LYS A N 1
ATOM 753 C CA . LYS A 1 94 ? -29.006 4.460 25.784 1.00 58.28 94 LYS A CA 1
ATOM 754 C C . LYS A 1 94 ? -30.031 3.833 24.830 1.00 58.28 94 LYS A C 1
ATOM 756 O O . LYS A 1 94 ? -31.114 4.390 24.677 1.00 58.28 94 LYS A O 1
ATOM 761 N N . ARG A 1 95 ? -29.750 2.666 24.231 1.00 57.84 95 ARG A N 1
ATOM 762 C CA . ARG A 1 95 ? -30.715 1.961 23.358 1.00 57.84 95 ARG A CA 1
ATOM 763 C C . ARG A 1 95 ? -31.912 1.419 24.149 1.00 57.84 95 ARG A C 1
ATOM 765 O O . ARG A 1 95 ? -33.044 1.564 23.686 1.00 57.84 95 ARG A O 1
ATOM 772 N N . GLU A 1 96 ? -31.686 0.872 25.340 1.00 58.31 96 GLU A N 1
ATOM 773 C CA . GLU A 1 96 ? -32.769 0.367 26.192 1.00 58.31 96 GLU A CA 1
ATOM 774 C C . GLU A 1 96 ? -33.602 1.480 26.819 1.00 58.31 96 GLU A C 1
ATOM 776 O O . GLU A 1 96 ? -34.823 1.416 26.740 1.00 58.31 96 GLU A O 1
ATOM 781 N N . LEU A 1 97 ? -32.984 2.555 27.320 1.00 60.53 97 LEU A N 1
ATOM 782 C CA . LEU A 1 97 ? -33.719 3.707 27.851 1.00 60.53 97 LEU A CA 1
ATOM 783 C C . LEU A 1 97 ? -34.635 4.324 26.785 1.00 60.53 97 LEU A C 1
ATOM 785 O O . LEU A 1 97 ? -35.795 4.615 27.053 1.00 60.53 97 LEU A O 1
ATOM 789 N N . THR A 1 98 ? -34.154 4.450 25.545 1.00 61.19 98 THR A N 1
ATOM 790 C CA . THR A 1 98 ? -34.979 4.971 24.441 1.00 61.19 98 THR A CA 1
ATOM 791 C C . THR A 1 98 ? -36.135 4.024 24.093 1.00 61.19 98 THR A C 1
ATOM 793 O O . THR A 1 98 ? -37.206 4.474 23.690 1.00 61.19 98 THR A O 1
ATOM 796 N N . SER A 1 99 ? -35.937 2.713 24.244 1.00 64.62 99 SER A N 1
ATOM 797 C CA . SER A 1 99 ? -36.958 1.696 23.959 1.00 64.62 99 SER A CA 1
ATOM 798 C C . SER A 1 99 ? -38.006 1.618 25.075 1.00 64.62 99 SER A C 1
ATOM 800 O O . SER A 1 99 ? -39.200 1.591 24.790 1.00 64.62 99 SER A O 1
ATOM 802 N N . ALA A 1 100 ? -37.579 1.683 26.338 1.00 69.38 100 ALA A N 1
ATOM 803 C CA . ALA A 1 100 ? -38.450 1.720 27.509 1.00 69.38 100 ALA A CA 1
ATOM 804 C C . ALA A 1 100 ? -39.296 3.000 27.550 1.00 69.38 100 ALA A C 1
ATOM 806 O O . ALA A 1 100 ? -40.502 2.932 27.763 1.00 69.38 100 ALA A O 1
ATOM 807 N N . VAL A 1 101 ? -38.704 4.162 27.249 1.00 78.12 101 VAL A N 1
ATOM 808 C CA . VAL A 1 101 ? -39.445 5.431 27.156 1.00 78.12 101 VAL A CA 1
ATOM 809 C C . VAL A 1 101 ? -40.489 5.383 26.034 1.00 78.12 101 VAL A C 1
ATOM 811 O O . VAL A 1 101 ? -41.608 5.852 26.224 1.00 78.12 101 VAL A O 1
ATOM 814 N N . LYS A 1 102 ? -40.183 4.760 24.886 1.00 78.69 102 LYS A N 1
ATOM 815 C CA . LYS A 1 102 ? -41.171 4.549 23.812 1.00 78.69 102 LYS A CA 1
ATOM 816 C C . LYS A 1 102 ? -42.334 3.655 24.249 1.00 78.69 102 LYS A C 1
ATOM 818 O O . LYS A 1 102 ? -43.474 3.969 23.914 1.00 78.69 102 LYS A O 1
ATOM 823 N N . LEU A 1 103 ? -42.061 2.579 24.990 1.00 79.19 103 LEU A N 1
ATOM 824 C CA . LEU A 1 103 ? -43.103 1.705 25.539 1.00 79.19 103 LEU A CA 1
ATOM 825 C C . LEU A 1 103 ? -43.961 2.431 26.575 1.00 79.19 103 LEU A C 1
ATOM 827 O O . LEU A 1 103 ? -45.179 2.327 26.510 1.00 79.19 103 LEU A O 1
ATOM 831 N N . LEU A 1 104 ? -43.363 3.222 27.469 1.00 78.56 104 LEU A N 1
ATOM 832 C CA . LEU A 1 104 ? -44.116 4.015 28.444 1.00 78.56 104 LEU A CA 1
ATOM 833 C C . LEU A 1 104 ? -45.023 5.043 27.759 1.00 78.56 104 LEU A C 1
ATOM 835 O O . LEU A 1 104 ? -46.185 5.155 28.123 1.00 78.56 104 LEU A O 1
ATOM 839 N N . ILE A 1 105 ? -44.547 5.727 26.714 1.00 81.00 105 ILE A N 1
ATOM 840 C CA . ILE A 1 105 ? -45.384 6.649 25.926 1.00 81.00 105 ILE A CA 1
ATOM 841 C C . ILE A 1 105 ? -46.519 5.899 25.205 1.00 81.00 105 ILE A C 1
ATOM 843 O O . ILE A 1 105 ? -47.630 6.417 25.103 1.00 81.00 105 ILE A O 1
ATOM 847 N N . TYR A 1 106 ? -46.258 4.690 24.699 1.00 76.31 106 TYR A N 1
ATOM 848 C CA . TYR A 1 106 ? -47.271 3.852 24.052 1.00 76.31 106 TYR A CA 1
ATOM 849 C C . TYR A 1 106 ? -48.347 3.374 25.039 1.00 76.31 106 TYR A C 1
ATOM 851 O O . TYR A 1 106 ? -49.534 3.491 24.745 1.00 76.31 106 TYR A O 1
ATOM 859 N N . VAL A 1 107 ? -47.937 2.898 26.218 1.00 77.38 107 VAL A N 1
ATOM 860 C CA . VAL A 1 107 ? -48.835 2.438 27.288 1.00 77.38 107 VAL A CA 1
ATOM 861 C C . VAL A 1 107 ? -49.646 3.602 27.857 1.00 77.38 107 VAL A C 1
ATOM 863 O O . VAL A 1 107 ? -50.863 3.483 27.983 1.00 77.38 107 VAL A O 1
ATOM 866 N N . GLN A 1 108 ? -49.010 4.752 28.102 1.00 76.44 108 GLN A N 1
ATOM 867 C CA . GLN A 1 108 ? -49.691 5.961 28.569 1.00 76.44 108 GLN A CA 1
ATOM 868 C C . GLN A 1 108 ? -50.780 6.397 27.580 1.00 76.44 108 GLN A C 1
ATOM 870 O O . GLN A 1 108 ? -51.920 6.620 27.973 1.00 76.44 108 GLN A O 1
ATOM 875 N N . ARG A 1 109 ? -50.473 6.405 26.272 1.00 69.81 109 ARG A N 1
ATOM 876 C CA . ARG A 1 109 ? -51.464 6.710 25.226 1.00 69.81 109 ARG A CA 1
ATOM 877 C C . ARG A 1 109 ? -52.639 5.737 25.169 1.00 69.81 109 ARG A C 1
ATOM 879 O O . ARG A 1 109 ? -53.676 6.109 24.624 1.00 69.81 109 ARG A O 1
ATOM 886 N N . HIS A 1 110 ? -52.466 4.496 25.617 1.00 68.19 110 HIS A N 1
ATOM 887 C CA . HIS A 1 110 ? -53.524 3.492 25.554 1.00 68.19 110 HIS A CA 1
ATOM 888 C C . HIS A 1 110 ? -54.450 3.552 26.773 1.00 68.19 110 HIS A C 1
ATOM 890 O O . HIS A 1 110 ? -55.642 3.322 26.615 1.00 68.19 110 HIS A O 1
ATOM 896 N N . SER A 1 111 ? -53.932 3.928 27.946 1.00 63.56 111 SER A N 1
ATOM 897 C CA . SER A 1 111 ? -54.726 4.048 29.177 1.00 63.56 111 SER A CA 1
ATOM 898 C C . SER A 1 111 ? -55.682 5.249 29.174 1.00 63.56 111 SER A C 1
ATOM 900 O O . SER A 1 111 ? -56.737 5.183 29.796 1.00 63.56 111 SER A O 1
ATOM 902 N N . ASP A 1 112 ? -55.349 6.328 28.460 1.00 61.97 112 ASP A N 1
ATOM 903 C CA . ASP A 1 112 ? -56.168 7.552 28.411 1.00 61.97 112 ASP A CA 1
ATOM 904 C C . ASP A 1 112 ? -57.377 7.457 27.450 1.00 61.97 112 ASP A C 1
ATOM 906 O O . ASP A 1 112 ? -58.173 8.391 27.367 1.00 61.97 112 ASP A O 1
ATOM 910 N N . ARG A 1 113 ? -57.534 6.355 26.695 1.00 61.56 113 ARG A N 1
ATOM 911 C CA . ARG A 1 113 ? -58.618 6.195 25.700 1.00 61.56 113 ARG A CA 1
ATOM 912 C C . ARG A 1 113 ? -59.817 5.363 26.164 1.00 61.56 113 ARG A C 1
ATOM 914 O O . ARG A 1 113 ? -60.804 5.322 25.436 1.00 61.56 113 ARG A O 1
ATOM 921 N N . ASP A 1 114 ? -59.765 4.775 27.358 1.00 59.41 114 ASP A N 1
ATOM 922 C CA . ASP A 1 114 ? -60.796 3.856 27.864 1.00 59.41 114 ASP A CA 1
ATOM 923 C C . ASP A 1 114 ? -61.719 4.475 28.941 1.00 59.41 114 ASP A C 1
ATOM 925 O O . ASP A 1 114 ? -62.347 3.739 29.699 1.00 59.41 114 ASP A O 1
ATOM 929 N N . LEU A 1 115 ? -61.849 5.810 29.034 1.00 57.50 115 LEU A N 1
ATOM 930 C CA . LEU A 1 115 ? -62.904 6.422 29.863 1.00 57.50 115 LEU A CA 1
ATOM 931 C C . LEU A 1 115 ? -64.229 6.487 29.079 1.00 57.50 115 LEU A C 1
ATOM 933 O O . LEU A 1 115 ? -64.338 7.299 28.156 1.00 57.50 115 LEU A O 1
ATOM 937 N N . PRO A 1 116 ? -65.262 5.695 29.429 1.00 56.62 116 PRO A N 1
ATOM 938 C CA . PRO A 1 116 ? -66.581 5.876 28.845 1.00 56.62 116 PRO A CA 1
ATOM 939 C C . PRO A 1 116 ? -67.168 7.204 29.337 1.00 56.62 116 PRO A C 1
ATOM 941 O O . PRO A 1 116 ? -67.254 7.456 30.539 1.00 56.62 116 PRO A O 1
ATOM 944 N N . LEU A 1 117 ? -67.576 8.055 28.392 1.00 56.81 117 LEU A N 1
ATOM 945 C CA . LEU A 1 117 ? -68.376 9.244 28.669 1.00 56.81 117 LEU A CA 1
ATOM 946 C C . LEU A 1 117 ? -69.748 8.788 29.175 1.00 56.81 117 LEU A C 1
ATOM 948 O O . LEU A 1 117 ? -70.618 8.425 28.383 1.00 56.81 117 LEU A O 1
ATOM 952 N N . LEU A 1 118 ? -69.920 8.760 30.496 1.00 49.19 118 LEU A N 1
ATOM 953 C CA . LEU A 1 118 ? -71.231 8.594 31.108 1.00 49.19 118 LEU A CA 1
ATOM 954 C C . LEU A 1 118 ? -71.953 9.949 31.036 1.00 49.19 118 LEU A C 1
ATOM 956 O O . LEU A 1 118 ? -71.490 10.927 31.622 1.00 49.19 118 LEU A O 1
ATOM 960 N N . ASN A 1 119 ? -73.024 9.981 30.242 1.00 56.16 119 ASN A N 1
ATOM 961 C CA . ASN A 1 119 ? -73.997 11.072 30.140 1.00 56.16 119 ASN A CA 1
ATOM 962 C C . ASN A 1 119 ? -74.913 11.096 31.367 1.00 56.16 119 ASN A C 1
ATOM 964 O O . ASN A 1 119 ? -75.343 9.991 31.773 1.00 56.16 119 ASN A O 1
#

Organism: Culicoides sonorensis (NCBI:txid179676)

pLDDT: mean 74.41, std 18.65, range [34.12, 97.0]

Sequence (119 aa):
MSSERDLVSVNLHCICVASPKMSITEFLKDLPSYNSRNFSLYNTESGIRTSSKRPSVYISTTDIPSDQIIVTEKKNILLRYLHQQWDKKNLPKKRELTSAVKLLIYVQRHSDRDLPLLN